Protein AF-A0A9P7C030-F1 (afdb_monomer_lite)

pLDDT: mean 87.56, std 9.23, range [53.16, 97.0]

Sequence (118 aa):
MSREFGVCIFLRAGDSYHVKAPGLDFEQGLLKLAGKDIDVYIGNHPSYDGVRWNRDLSPTRGFVLVGTEHSRGKDRVLLGNKRADQKGLIYVQFMGVDLAAQVPVLTRKDLVVDCGLD

Radius of gyration: 13.12 Å; chains: 1; bounding box: 35×26×34 Å

Structure (mmCIF, N/CA/C/O backbone):
data_AF-A0A9P7C030-F1
#
_entry.id   AF-A0A9P7C030-F1
#
loop_
_atom_site.group_PDB
_atom_site.id
_atom_site.type_symbol
_atom_site.label_atom_id
_atom_site.label_alt_id
_atom_site.label_comp_id
_atom_site.label_asym_id
_atom_site.label_entity_id
_atom_site.label_seq_id
_atom_site.pdbx_PDB_ins_code
_atom_site.Cartn_x
_atom_site.Cartn_y
_atom_site.Cartn_z
_atom_site.occupancy
_atom_site.B_iso_or_equiv
_atom_site.auth_seq_id
_atom_site.auth_comp_id
_atom_site.auth_asym_id
_atom_site.auth_atom_id
_atom_site.pdbx_PDB_model_num
ATOM 1 N N . MET A 1 1 ? -6.767 -1.966 -10.127 1.00 80.00 1 MET A N 1
ATOM 2 C CA . MET A 1 1 ? -5.429 -2.274 -10.667 1.00 80.00 1 MET A CA 1
ATOM 3 C C . MET A 1 1 ? -4.767 -0.958 -11.002 1.00 80.00 1 MET A C 1
ATOM 5 O O . MET A 1 1 ? -5.402 -0.171 -11.696 1.00 80.00 1 MET A O 1
ATOM 9 N N . SER A 1 2 ? -3.537 -0.755 -10.534 1.00 85.00 2 SER A N 1
ATOM 10 C CA . SER A 1 2 ? -2.673 0.302 -11.046 1.00 85.00 2 SER A CA 1
ATOM 11 C C . SER A 1 2 ? -2.032 -0.173 -12.340 1.00 85.00 2 SER A C 1
ATOM 13 O O . SER A 1 2 ? -1.219 -1.103 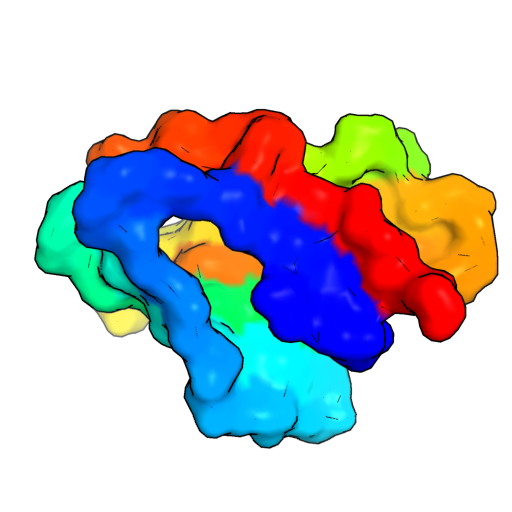-12.335 1.00 85.00 2 SER A O 1
ATOM 15 N N . ARG A 1 3 ? -2.443 0.436 -13.454 1.00 82.56 3 ARG A N 1
ATOM 16 C CA . ARG A 1 3 ? -1.954 0.066 -14.789 1.00 82.56 3 ARG A CA 1
ATOM 17 C C . ARG A 1 3 ? -0.534 0.534 -15.046 1.00 82.56 3 ARG A C 1
ATOM 19 O O . ARG A 1 3 ? 0.120 -0.058 -15.880 1.00 82.56 3 ARG A O 1
ATOM 26 N N . GLU A 1 4 ? -0.074 1.572 -14.360 1.00 85.44 4 GLU A N 1
ATOM 27 C CA . GLU A 1 4 ? 1.272 2.116 -14.544 1.00 85.44 4 GLU A CA 1
ATOM 28 C C . GLU A 1 4 ? 2.327 1.295 -13.796 1.00 85.44 4 GLU A C 1
ATOM 30 O O . GLU A 1 4 ? 3.413 1.045 -14.312 1.00 85.44 4 GLU A O 1
ATOM 35 N N . PHE A 1 5 ? 1.986 0.807 -12.600 1.00 88.62 5 PHE A N 1
ATOM 36 C CA . PHE A 1 5 ? 2.929 0.077 -11.749 1.00 88.62 5 PHE A CA 1
ATOM 37 C C . PHE A 1 5 ? 2.744 -1.444 -11.788 1.00 88.62 5 PHE A C 1
ATOM 39 O O . PHE A 1 5 ? 3.568 -2.181 -11.240 1.00 88.62 5 PHE A O 1
ATOM 46 N N . GLY A 1 6 ? 1.695 -1.939 -12.452 1.00 89.75 6 GLY A N 1
ATOM 47 C CA . GLY A 1 6 ? 1.410 -3.370 -12.576 1.00 89.75 6 GLY A CA 1
ATOM 48 C C . GLY A 1 6 ? 1.032 -4.004 -11.239 1.00 89.75 6 GLY A C 1
ATOM 49 O O . GLY A 1 6 ? 1.493 -5.093 -10.901 1.00 89.75 6 GLY A O 1
ATOM 50 N N . VAL A 1 7 ? 0.251 -3.275 -10.437 1.00 91.88 7 VAL A N 1
ATOM 51 C CA . VAL A 1 7 ? -0.145 -3.684 -9.083 1.00 91.88 7 VAL A CA 1
ATOM 52 C C . VAL A 1 7 ? -1.643 -3.938 -9.030 1.00 91.88 7 VAL A C 1
ATOM 54 O O . VAL A 1 7 ? -2.462 -3.089 -9.400 1.00 91.88 7 VAL A O 1
ATOM 57 N N . CYS A 1 8 ? -2.016 -5.103 -8.516 1.00 93.00 8 CYS A N 1
ATOM 58 C CA . CYS A 1 8 ? -3.403 -5.491 -8.326 1.00 93.00 8 CYS A CA 1
ATOM 59 C C . CYS A 1 8 ? -3.723 -5.592 -6.837 1.00 93.00 8 CYS A C 1
ATOM 61 O O . CYS A 1 8 ? -2.920 -6.084 -6.047 1.00 93.00 8 CYS A O 1
ATOM 63 N N . ILE A 1 9 ? -4.917 -5.116 -6.476 1.00 93.69 9 ILE A N 1
ATOM 64 C CA . ILE A 1 9 ? -5.457 -5.214 -5.122 1.00 93.69 9 ILE A CA 1
ATOM 65 C C . ILE A 1 9 ? -6.644 -6.175 -5.173 1.00 93.69 9 ILE A C 1
ATOM 67 O O . ILE A 1 9 ? -7.648 -5.867 -5.818 1.00 93.69 9 ILE A O 1
ATOM 71 N N . PHE A 1 10 ? -6.525 -7.335 -4.527 1.00 92.12 10 PHE A N 1
ATOM 72 C CA . PHE A 1 10 ? -7.588 -8.334 -4.448 1.00 92.12 10 PHE A CA 1
ATOM 73 C C . PHE A 1 10 ? -8.405 -8.164 -3.174 1.00 92.12 10 PHE A C 1
ATOM 75 O O . PHE A 1 10 ? -7.919 -8.306 -2.052 1.00 92.12 10 PHE A O 1
ATOM 82 N N . LEU A 1 11 ? -9.684 -7.879 -3.369 1.00 90.62 11 LEU A N 1
ATOM 83 C CA . LEU A 1 11 ? -10.602 -7.495 -2.311 1.00 90.62 11 LEU A CA 1
ATOM 84 C C . LEU A 1 11 ? -11.553 -8.635 -1.974 1.00 90.62 11 LEU A C 1
ATOM 86 O O . LEU A 1 11 ? -11.923 -9.430 -2.840 1.00 90.62 11 LEU A O 1
ATOM 90 N N . ARG A 1 12 ? -11.959 -8.713 -0.706 1.00 86.81 12 ARG A N 1
ATOM 91 C CA . ARG A 1 12 ? -13.043 -9.606 -0.291 1.00 86.81 12 ARG A CA 1
ATOM 92 C C . ARG A 1 12 ? -14.389 -8.922 -0.526 1.00 86.81 12 ARG A C 1
ATOM 94 O O . ARG A 1 12 ? -14.462 -7.717 -0.753 1.00 86.81 12 ARG A O 1
ATOM 101 N N . ALA A 1 13 ? -15.464 -9.706 -0.470 1.00 83.44 13 ALA A N 1
ATOM 102 C CA . ALA A 1 13 ? -16.817 -9.171 -0.560 1.00 83.44 13 ALA A CA 1
ATOM 103 C C . ALA A 1 13 ? -17.040 -8.088 0.513 1.00 83.44 13 ALA A C 1
ATOM 105 O O . ALA A 1 13 ? -16.809 -8.335 1.695 1.00 83.44 13 ALA A O 1
ATOM 106 N N . GLY A 1 14 ? -17.487 -6.905 0.083 1.00 85.44 14 GLY A N 1
ATOM 107 C CA . GLY A 1 14 ? -17.726 -5.744 0.948 1.00 85.44 14 GLY A CA 1
ATOM 108 C C . GLY A 1 14 ? -16.596 -4.709 0.976 1.00 85.44 14 GLY A C 1
ATOM 109 O O . GLY A 1 14 ? -16.843 -3.580 1.392 1.00 85.44 14 GLY A O 1
ATOM 110 N N . ASP A 1 15 ? -15.402 -5.046 0.483 1.00 92.69 15 ASP A N 1
ATOM 111 C CA . ASP A 1 15 ? -14.294 -4.100 0.339 1.00 92.69 15 ASP A CA 1
ATOM 112 C C . ASP A 1 15 ? -14.289 -3.480 -1.071 1.00 92.69 15 ASP A C 1
ATOM 114 O O . ASP A 1 15 ? -14.731 -4.096 -2.045 1.00 92.69 15 ASP A O 1
ATOM 118 N N . SER A 1 16 ? -13.765 -2.259 -1.210 1.00 94.31 16 SER A N 1
ATOM 119 C CA . SER A 1 16 ? -13.688 -1.570 -2.511 1.00 94.31 16 SER A CA 1
ATOM 120 C C . SER A 1 16 ? -12.390 -0.791 -2.667 1.00 94.31 16 SER A C 1
ATOM 122 O O . SER A 1 16 ? -11.928 -0.176 -1.712 1.00 94.31 16 SER A O 1
ATOM 124 N N . TYR A 1 17 ? -11.844 -0.742 -3.880 1.00 93.75 17 TYR A N 1
ATOM 125 C CA . TYR A 1 17 ? -10.688 0.083 -4.212 1.00 93.75 17 TYR A CA 1
ATOM 126 C C . TYR A 1 17 ? -10.991 0.930 -5.440 1.00 93.75 17 TYR A C 1
ATOM 128 O O . TYR A 1 17 ? -11.420 0.409 -6.472 1.00 93.75 17 TYR A O 1
ATOM 136 N N . HIS A 1 18 ? -10.724 2.227 -5.332 1.00 92.06 18 HIS A N 1
ATOM 137 C CA . HIS A 1 18 ? -10.904 3.181 -6.415 1.00 92.06 18 HIS A CA 1
ATOM 138 C C . HIS A 1 18 ? -9.617 3.964 -6.634 1.00 92.06 18 HIS A C 1
ATOM 140 O O . HIS A 1 18 ? -9.088 4.566 -5.702 1.00 92.06 18 HIS A O 1
ATOM 146 N N . VAL A 1 19 ? -9.132 3.987 -7.874 1.00 90.06 19 VAL A N 1
ATOM 147 C CA . VAL A 1 19 ? -8.049 4.892 -8.273 1.00 90.06 19 VAL A CA 1
ATOM 148 C C . VAL A 1 19 ? -8.605 6.314 -8.253 1.00 90.06 19 VAL A C 1
ATOM 150 O O . VAL A 1 19 ? -9.670 6.563 -8.818 1.00 90.06 19 VAL A O 1
ATOM 153 N N . LYS A 1 20 ? -7.921 7.231 -7.567 1.00 88.81 20 LYS A N 1
ATOM 154 C CA . LYS A 1 20 ? -8.335 8.635 -7.462 1.00 88.81 20 LYS A CA 1
ATOM 155 C C . LYS A 1 20 ? -7.673 9.471 -8.546 1.00 88.81 20 LYS A C 1
ATOM 157 O O . LYS A 1 20 ? -8.367 10.116 -9.323 1.00 88.81 20 LYS A O 1
ATOM 162 N N . ALA A 1 21 ? -6.344 9.485 -8.562 1.00 83.31 21 ALA A N 1
ATOM 163 C CA . ALA A 1 21 ? -5.563 10.346 -9.438 1.00 83.31 21 ALA A CA 1
ATOM 164 C C . ALA A 1 21 ? -4.123 9.828 -9.580 1.00 83.31 21 ALA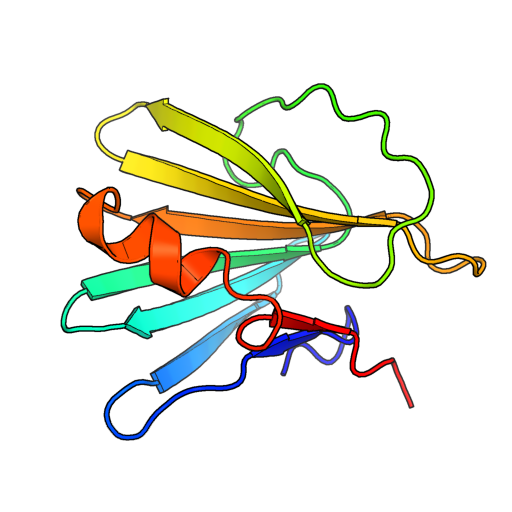 A C 1
ATOM 166 O O . ALA A 1 21 ? -3.595 9.241 -8.629 1.00 83.31 21 ALA A O 1
ATOM 167 N N . PRO A 1 22 ? -3.467 10.077 -10.725 1.00 83.31 22 PRO A N 1
ATOM 168 C CA . PRO A 1 22 ? -2.019 9.974 -10.818 1.00 83.31 22 PRO A CA 1
ATOM 169 C C . PRO A 1 22 ? -1.347 11.123 -10.045 1.00 83.31 22 PRO A C 1
ATOM 171 O O . PRO A 1 22 ? -1.827 12.258 -10.034 1.00 83.31 22 PRO A O 1
ATOM 174 N N . GLY A 1 23 ? -0.233 10.812 -9.395 1.00 77.50 23 GLY A N 1
ATOM 175 C CA . GLY A 1 23 ? 0.792 11.744 -8.934 1.00 77.50 23 GLY A CA 1
ATOM 176 C C . GLY A 1 23 ? 1.918 11.873 -9.967 1.00 77.50 23 GLY A C 1
ATOM 177 O O . GLY A 1 23 ? 1.803 11.384 -11.086 1.00 77.50 23 GLY A O 1
ATOM 178 N N . LEU A 1 24 ? 3.015 12.545 -9.601 1.00 78.38 24 LEU A N 1
ATOM 179 C CA . LEU A 1 24 ? 4.158 12.736 -10.507 1.00 78.38 24 LEU A CA 1
ATOM 180 C C . LEU A 1 24 ? 4.899 11.416 -10.796 1.00 78.38 24 LEU A C 1
ATOM 182 O O . LEU A 1 24 ? 5.341 11.189 -11.916 1.00 78.38 24 LEU A O 1
ATOM 186 N N . ASP A 1 25 ? 5.047 10.576 -9.772 1.00 84.75 25 ASP A N 1
ATOM 187 C CA . ASP A 1 25 ? 5.807 9.319 -9.777 1.00 84.75 25 ASP A CA 1
ATOM 188 C C . ASP A 1 25 ? 5.090 8.188 -9.007 1.00 84.75 25 ASP A C 1
ATOM 190 O O . ASP A 1 25 ? 5.700 7.189 -8.606 1.00 84.75 25 ASP A O 1
ATOM 194 N N . PHE A 1 26 ? 3.784 8.354 -8.773 1.00 90.44 26 PHE A N 1
ATOM 195 C CA . PHE A 1 26 ? 2.937 7.411 -8.044 1.00 90.44 26 PHE A CA 1
ATOM 196 C C . PHE A 1 26 ? 1.478 7.479 -8.500 1.00 90.44 26 PHE A C 1
ATOM 198 O O . PHE A 1 26 ? 1.045 8.466 -9.074 1.00 90.44 26 PHE A O 1
ATOM 205 N N . GLU A 1 27 ? 0.686 6.463 -8.181 1.00 92.69 27 GLU A N 1
ATOM 206 C CA . GLU A 1 27 ? -0.769 6.443 -8.315 1.00 92.69 27 GLU A CA 1
ATOM 207 C C . GLU A 1 27 ? -1.401 6.529 -6.923 1.00 92.69 27 GLU A C 1
ATOM 209 O O . GLU A 1 27 ? -0.999 5.806 -6.006 1.00 92.69 27 GLU A O 1
ATOM 214 N N . GLN A 1 28 ? -2.400 7.400 -6.759 1.00 93.69 28 GLN A N 1
ATOM 215 C CA . GLN A 1 28 ? -3.202 7.469 -5.543 1.00 93.69 28 GLN A CA 1
ATOM 216 C C . GLN A 1 28 ? -4.535 6.746 -5.730 1.00 93.69 28 GLN A C 1
ATOM 218 O O . GLN A 1 28 ? -5.264 6.981 -6.696 1.00 93.69 28 GLN A O 1
ATOM 223 N N . GLY A 1 29 ? -4.915 5.944 -4.741 1.00 94.69 29 GLY A N 1
ATOM 224 C CA . GLY A 1 29 ? -6.236 5.340 -4.637 1.00 94.69 29 GLY A CA 1
ATOM 225 C C . GLY A 1 29 ? -6.845 5.472 -3.245 1.00 94.69 29 GLY A C 1
ATOM 226 O O . GLY A 1 29 ? -6.205 5.927 -2.301 1.00 94.69 29 GLY A O 1
ATOM 227 N N . LEU A 1 30 ? -8.103 5.059 -3.136 1.00 96.25 30 LEU A N 1
ATOM 228 C CA . LEU A 1 30 ? -8.847 4.929 -1.891 1.00 96.25 30 LEU A CA 1
ATOM 229 C C . LEU A 1 30 ? -9.284 3.476 -1.731 1.00 96.25 30 LEU A C 1
ATOM 231 O O . LEU A 1 30 ? -10.017 2.951 -2.571 1.00 96.25 30 LEU A O 1
ATOM 235 N N . LEU A 1 31 ? -8.846 2.846 -0.648 1.00 96.62 31 LEU A N 1
ATOM 236 C CA . LEU A 1 31 ? -9.273 1.524 -0.222 1.00 96.62 31 LEU A CA 1
ATOM 237 C C . LEU A 1 31 ? -10.291 1.671 0.909 1.00 96.62 31 LEU A C 1
ATOM 239 O O . LEU A 1 31 ? -9.981 2.230 1.957 1.00 96.62 31 LEU A O 1
ATOM 243 N N . LYS A 1 32 ? -11.488 1.123 0.708 1.00 95.50 32 LYS A N 1
ATOM 244 C CA . LYS A 1 32 ? -12.452 0.873 1.778 1.00 95.50 32 LYS A CA 1
ATOM 245 C C . LYS A 1 32 ? -12.258 -0.548 2.268 1.00 95.50 32 LYS A C 1
ATOM 247 O O . LYS A 1 32 ? -12.500 -1.485 1.508 1.00 95.50 32 LYS A O 1
ATOM 252 N N . LEU A 1 33 ? -11.807 -0.688 3.508 1.00 92.56 33 LEU A N 1
ATOM 253 C CA . LEU A 1 33 ? -11.502 -1.976 4.120 1.00 92.56 33 LEU A CA 1
ATOM 254 C C . LEU A 1 33 ? -12.082 -2.022 5.529 1.00 92.56 33 LEU A C 1
ATOM 256 O O . LEU A 1 33 ? -11.709 -1.208 6.375 1.00 92.56 33 LEU A O 1
ATOM 260 N N . ALA A 1 34 ? -12.980 -2.977 5.784 1.00 88.12 34 ALA A N 1
ATOM 261 C CA . ALA A 1 34 ? -13.610 -3.158 7.098 1.00 88.12 34 ALA A CA 1
ATOM 262 C C . ALA A 1 34 ? -14.179 -1.846 7.698 1.00 88.12 34 ALA A C 1
ATOM 264 O O . ALA A 1 34 ? -13.990 -1.550 8.877 1.00 88.12 34 ALA A O 1
ATOM 265 N N . GLY A 1 35 ? -14.842 -1.035 6.865 1.00 87.25 35 GLY A N 1
ATOM 266 C CA . GLY A 1 35 ? -15.454 0.236 7.274 1.00 87.25 35 GLY A CA 1
ATOM 267 C C . GLY A 1 35 ? -14.487 1.414 7.445 1.00 87.25 35 GLY A C 1
ATOM 268 O O . GLY A 1 35 ? -14.930 2.485 7.852 1.00 87.25 35 GLY A O 1
ATOM 269 N N . LYS A 1 36 ? -13.194 1.251 7.131 1.00 92.12 36 LYS A N 1
ATOM 270 C CA . LYS A 1 36 ? -12.213 2.344 7.127 1.00 92.12 36 LYS A CA 1
ATOM 271 C C . LYS A 1 36 ? -11.899 2.811 5.714 1.00 92.12 36 LYS A C 1
ATOM 273 O O . LYS A 1 36 ? -11.705 1.990 4.820 1.00 92.12 36 LYS A O 1
ATOM 278 N N . ASP A 1 37 ? -11.785 4.125 5.566 1.00 95.31 37 ASP A N 1
ATOM 279 C CA . ASP A 1 37 ? -11.224 4.776 4.387 1.00 95.31 37 ASP A CA 1
ATOM 280 C C . ASP A 1 37 ? -9.698 4.872 4.549 1.00 95.31 37 ASP A C 1
ATOM 282 O O . ASP A 1 37 ? -9.193 5.448 5.516 1.00 95.31 37 ASP A O 1
ATOM 286 N N . ILE A 1 38 ? -8.965 4.267 3.614 1.00 97.00 38 ILE A N 1
ATOM 287 C CA . ILE A 1 38 ? -7.505 4.144 3.633 1.00 97.00 38 ILE A CA 1
ATOM 288 C C . ILE A 1 38 ? -6.959 4.706 2.320 1.00 97.00 38 ILE A C 1
ATOM 290 O O . ILE A 1 38 ? -7.242 4.176 1.244 1.00 97.00 38 ILE A O 1
ATOM 294 N N . ASP A 1 39 ? -6.157 5.765 2.394 1.00 95.75 39 ASP A N 1
ATOM 295 C CA . ASP A 1 39 ? -5.429 6.275 1.236 1.00 95.75 39 ASP A CA 1
ATOM 296 C C . ASP A 1 39 ? -4.347 5.262 0.838 1.00 95.75 39 ASP A C 1
ATOM 298 O O . ASP A 1 39 ? -3.598 4.763 1.682 1.00 95.75 39 ASP A O 1
ATOM 302 N N . VAL A 1 40 ? -4.257 4.961 -0.455 1.00 96.00 40 VAL A N 1
ATOM 303 C CA . VAL A 1 40 ? -3.265 4.037 -1.012 1.00 96.00 40 VAL A CA 1
ATOM 304 C C . VAL A 1 40 ? -2.374 4.786 -1.987 1.00 96.00 40 VAL A C 1
ATOM 306 O O . VAL A 1 40 ? -2.880 5.481 -2.863 1.00 96.00 40 VAL A O 1
ATOM 309 N N . TYR A 1 41 ? -1.065 4.605 -1.866 1.00 94.81 41 TYR A N 1
ATOM 310 C CA . TYR A 1 41 ? -0.069 5.162 -2.779 1.00 94.81 41 TYR A CA 1
ATOM 311 C C . TYR A 1 41 ? 0.741 4.021 -3.376 1.00 94.81 41 TYR A C 1
ATOM 313 O O . TYR A 1 41 ? 1.216 3.166 -2.630 1.00 94.81 41 TYR A O 1
ATOM 321 N N . ILE A 1 42 ? 0.884 3.993 -4.698 1.00 94.06 42 ILE A N 1
ATOM 322 C CA . ILE A 1 42 ? 1.584 2.935 -5.435 1.00 94.06 42 ILE A CA 1
ATOM 323 C C . ILE A 1 42 ? 2.622 3.588 -6.341 1.00 94.06 42 ILE A C 1
ATOM 325 O O . ILE A 1 42 ? 2.278 4.507 -7.067 1.00 94.06 42 ILE A O 1
ATOM 329 N N . GLY A 1 43 ? 3.874 3.136 -6.328 1.00 91.19 43 GLY A N 1
ATOM 330 C CA . GLY A 1 43 ? 4.914 3.722 -7.180 1.00 91.19 43 GLY A CA 1
ATOM 331 C C . GLY A 1 43 ? 6.322 3.221 -6.875 1.00 91.19 43 GLY A C 1
ATOM 332 O O . GLY A 1 43 ? 6.492 2.205 -6.204 1.00 91.19 43 GLY A O 1
ATOM 333 N N . ASN A 1 44 ? 7.333 3.975 -7.307 1.00 88.25 44 ASN A N 1
ATOM 334 C CA . ASN A 1 44 ? 8.737 3.544 -7.234 1.00 88.25 44 ASN A CA 1
ATOM 335 C C . ASN A 1 44 ? 9.529 4.129 -6.046 1.00 88.25 44 ASN A C 1
ATOM 337 O O . ASN A 1 44 ? 10.688 3.763 -5.836 1.00 88.25 44 ASN A O 1
ATOM 341 N N . HIS A 1 45 ? 8.939 5.029 -5.251 1.00 83.94 45 HIS A N 1
ATOM 342 C CA . HIS A 1 45 ? 9.626 5.700 -4.143 1.00 83.94 45 HIS A CA 1
ATOM 343 C C . HIS A 1 45 ? 8.819 5.639 -2.836 1.00 83.94 45 HIS A C 1
ATOM 345 O O . HIS A 1 45 ? 7.630 5.911 -2.861 1.00 83.94 45 HIS A O 1
ATOM 351 N N . PRO A 1 46 ? 9.419 5.341 -1.666 1.00 76.69 46 PRO A N 1
ATOM 352 C CA . PRO A 1 46 ? 8.653 5.124 -0.439 1.00 76.69 46 PRO A CA 1
ATOM 353 C C . PRO A 1 46 ? 8.212 6.414 0.277 1.00 76.69 46 PRO A C 1
ATOM 355 O O . PRO A 1 46 ? 7.518 6.324 1.287 1.00 76.69 46 PRO A O 1
ATOM 358 N N . SER A 1 47 ? 8.606 7.599 -0.204 1.00 81.19 47 SER A N 1
ATOM 359 C CA . SER A 1 47 ? 8.393 8.880 0.494 1.00 81.19 47 SER A CA 1
ATOM 360 C C . SER A 1 47 ? 7.160 9.667 0.028 1.00 81.19 47 SER A C 1
ATOM 362 O O . SER A 1 47 ? 7.208 10.895 -0.022 1.00 81.19 47 SER A O 1
ATOM 364 N N . TYR A 1 48 ? 6.053 8.989 -0.297 1.00 76.75 48 TYR A N 1
ATOM 365 C CA . TYR A 1 48 ? 4.859 9.609 -0.907 1.00 76.75 48 TYR A CA 1
ATOM 366 C C . TYR A 1 48 ? 4.238 10.765 -0.102 1.00 76.75 48 TYR A C 1
ATOM 368 O O . TYR A 1 48 ? 3.657 11.673 -0.683 1.00 76.75 48 TYR A O 1
ATOM 376 N N . ASP A 1 49 ? 4.362 10.743 1.229 1.00 74.50 49 ASP A N 1
ATOM 377 C CA . ASP A 1 49 ? 3.841 11.782 2.139 1.00 74.50 49 ASP A CA 1
ATOM 378 C C . ASP A 1 49 ? 4.947 12.317 3.073 1.00 74.50 49 ASP A C 1
ATOM 380 O O . ASP A 1 49 ? 4.750 12.547 4.265 1.00 74.50 49 ASP A O 1
ATOM 384 N N . GLY A 1 50 ? 6.175 12.435 2.554 1.00 74.69 50 GLY A N 1
ATOM 385 C CA . GLY A 1 50 ? 7.318 12.990 3.293 1.00 74.69 50 GLY A CA 1
ATOM 386 C C . GLY A 1 50 ? 7.935 12.065 4.350 1.00 74.69 50 GLY A C 1
ATOM 387 O O . GLY A 1 50 ? 8.872 12.467 5.042 1.00 74.69 50 GLY A O 1
ATOM 388 N N . VAL A 1 51 ? 7.457 10.825 4.457 1.00 76.19 51 VAL A N 1
ATOM 389 C CA . VAL A 1 51 ? 8.008 9.806 5.358 1.00 76.19 51 VAL A CA 1
ATOM 390 C C . VAL A 1 51 ? 9.185 9.116 4.691 1.00 76.19 51 VAL A C 1
ATOM 392 O O . VAL A 1 51 ? 9.029 8.441 3.678 1.00 76.19 51 VAL A O 1
ATOM 395 N N . ARG A 1 52 ? 10.381 9.273 5.258 1.00 76.38 52 ARG A N 1
ATOM 396 C CA . ARG A 1 52 ? 11.592 8.655 4.713 1.00 76.38 52 ARG A CA 1
ATOM 397 C C . ARG A 1 52 ? 11.791 7.271 5.295 1.00 76.38 52 ARG A C 1
ATOM 399 O O . ARG A 1 52 ? 12.029 7.119 6.490 1.00 76.38 52 ARG A O 1
ATOM 406 N N . TRP A 1 53 ? 11.789 6.276 4.424 1.00 79.44 53 TRP A N 1
ATOM 407 C CA . TRP A 1 53 ? 12.100 4.909 4.794 1.00 79.44 53 TRP A CA 1
ATOM 408 C C . TRP A 1 53 ? 13.451 4.489 4.222 1.00 79.44 53 TRP A C 1
ATOM 410 O O . TRP A 1 53 ? 13.673 4.610 3.020 1.00 79.44 53 TRP A O 1
ATOM 420 N N . ASN A 1 54 ? 14.339 3.960 5.065 1.00 65.25 54 ASN A N 1
ATOM 421 C CA . ASN A 1 54 ? 15.600 3.378 4.608 1.00 65.25 54 ASN A CA 1
ATOM 422 C C . ASN A 1 54 ? 15.364 1.912 4.226 1.00 65.25 54 ASN A C 1
ATOM 424 O O . ASN A 1 54 ? 14.983 1.122 5.092 1.00 65.25 54 ASN A O 1
ATOM 428 N N . ARG A 1 55 ? 15.453 1.562 2.938 1.00 66.62 55 ARG A N 1
ATOM 429 C CA . ARG A 1 55 ? 14.927 0.277 2.444 1.00 66.62 55 ARG A CA 1
ATOM 430 C C . ARG A 1 55 ? 15.800 -0.341 1.360 1.00 66.62 55 ARG A C 1
ATOM 432 O O . ARG A 1 55 ? 15.450 -0.348 0.183 1.00 66.62 55 ARG A O 1
ATOM 439 N N . ASP A 1 56 ? 16.900 -0.939 1.803 1.00 67.88 56 ASP A N 1
ATOM 440 C CA . ASP A 1 56 ? 17.593 -1.973 1.042 1.00 67.88 56 ASP A CA 1
ATOM 441 C C . ASP A 1 56 ? 16.770 -3.261 1.092 1.00 67.88 56 ASP A C 1
ATOM 443 O O . ASP A 1 56 ? 16.763 -3.993 2.081 1.00 67.88 56 ASP A O 1
ATOM 447 N N . LEU A 1 57 ? 16.037 -3.531 0.015 1.00 74.19 57 LEU A N 1
ATOM 448 C CA . LEU A 1 57 ? 15.360 -4.808 -0.176 1.00 74.19 57 LEU A CA 1
ATOM 449 C C . LEU A 1 57 ? 16.243 -5.732 -1.019 1.00 74.19 57 LEU A C 1
ATOM 451 O O . LEU A 1 57 ? 16.789 -5.331 -2.052 1.00 74.19 57 LEU A O 1
ATOM 455 N N . SER A 1 58 ? 16.374 -6.990 -0.604 1.00 74.75 58 SER A N 1
ATOM 456 C CA . SER A 1 58 ? 16.754 -8.079 -1.510 1.00 74.75 58 SER A CA 1
ATOM 457 C C . SER A 1 58 ? 15.555 -8.437 -2.399 1.00 74.75 58 SER A C 1
ATOM 459 O O . SER A 1 58 ? 14.428 -8.132 -2.011 1.00 74.75 58 SER A O 1
ATOM 461 N N . PRO A 1 59 ? 15.752 -9.042 -3.587 1.00 78.88 59 PRO A N 1
ATOM 462 C CA . PRO A 1 59 ? 14.642 -9.506 -4.418 1.00 78.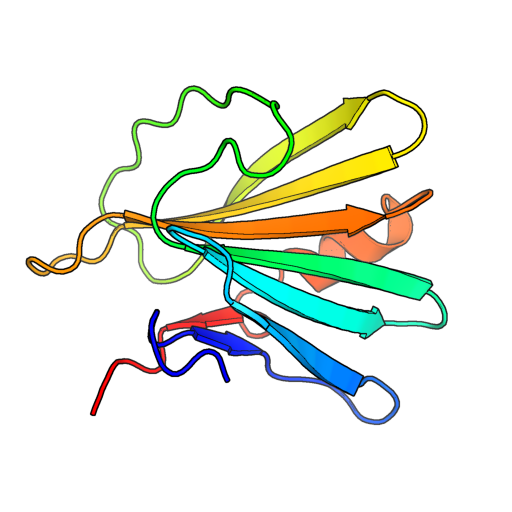88 59 PRO A CA 1
ATOM 463 C C . PRO A 1 59 ? 13.623 -10.311 -3.604 1.00 78.88 59 PRO A C 1
ATOM 465 O O . PRO A 1 59 ? 14.001 -11.214 -2.853 1.00 78.88 59 PRO A O 1
ATOM 468 N N . THR A 1 60 ? 12.341 -9.975 -3.733 1.00 83.06 60 THR A N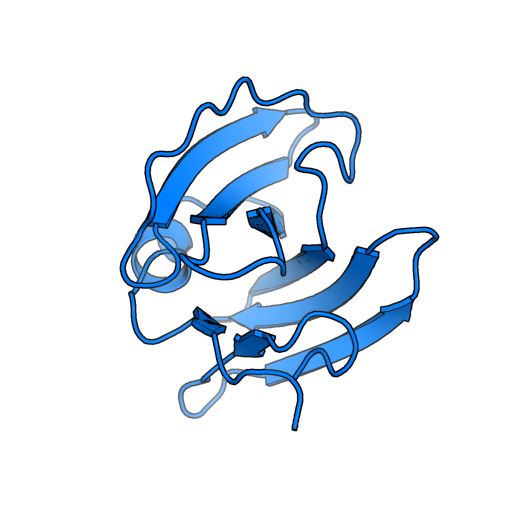 1
ATOM 469 C CA . THR A 1 60 ? 11.254 -10.590 -2.959 1.00 83.06 60 THR A CA 1
ATOM 470 C C . THR A 1 60 ? 10.322 -11.383 -3.867 1.00 83.06 60 THR A C 1
ATOM 472 O O . THR A 1 60 ? 10.170 -11.094 -5.051 1.00 83.06 60 THR A O 1
ATOM 475 N N . ARG A 1 61 ? 9.662 -12.409 -3.317 1.00 83.75 61 ARG A N 1
ATOM 476 C CA . ARG A 1 61 ? 8.555 -13.100 -3.998 1.00 83.75 61 ARG A CA 1
ATOM 477 C C . ARG A 1 61 ? 7.241 -12.411 -3.630 1.00 83.75 61 ARG A C 1
ATOM 479 O O . ARG A 1 61 ? 6.517 -12.895 -2.761 1.00 83.75 61 ARG A O 1
ATOM 486 N N . GLY A 1 62 ? 6.983 -11.269 -4.266 1.00 89.56 62 GLY A N 1
ATOM 487 C CA . GLY A 1 62 ? 5.809 -10.427 -4.023 1.00 89.56 62 GLY A CA 1
ATOM 488 C C . GLY A 1 62 ? 6.031 -9.356 -2.955 1.00 89.56 62 GLY A C 1
ATOM 489 O O . GLY A 1 62 ? 7.156 -9.130 -2.499 1.00 89.56 62 GLY A O 1
ATOM 490 N N . PHE A 1 63 ? 4.942 -8.686 -2.574 1.00 93.31 63 PHE A N 1
ATOM 491 C CA . PHE A 1 63 ? 4.963 -7.598 -1.602 1.00 93.31 63 PHE A CA 1
ATOM 492 C C . PHE A 1 63 ? 5.177 -8.117 -0.179 1.00 93.31 63 PHE A C 1
ATOM 494 O O . PHE A 1 63 ? 4.483 -9.022 0.287 1.00 93.31 63 PHE A O 1
ATOM 501 N N . VAL A 1 64 ? 6.132 -7.515 0.524 1.00 92.88 64 VAL A N 1
ATOM 502 C CA . VAL A 1 64 ? 6.428 -7.796 1.932 1.00 92.88 64 VAL A CA 1
ATOM 503 C C . VAL A 1 64 ? 6.249 -6.539 2.765 1.00 92.88 64 VAL A C 1
ATOM 505 O O . VAL A 1 64 ? 6.444 -5.430 2.268 1.00 92.88 64 VAL A O 1
ATOM 508 N N . LEU A 1 65 ? 5.894 -6.703 4.041 1.00 93.31 65 LEU A N 1
ATOM 509 C CA . LEU A 1 65 ? 5.938 -5.596 4.985 1.00 93.31 65 LEU A CA 1
ATOM 510 C C . LEU A 1 65 ? 7.387 -5.178 5.171 1.00 93.31 65 LEU A C 1
ATOM 512 O O . LEU A 1 65 ? 8.239 -5.994 5.510 1.00 93.31 65 LEU A O 1
ATOM 516 N N . VAL A 1 66 ? 7.640 -3.892 5.009 1.00 91.88 66 VAL A N 1
ATOM 517 C CA . VAL A 1 66 ? 8.971 -3.347 5.255 1.00 91.88 66 VAL A CA 1
ATOM 518 C C . VAL A 1 66 ? 8.935 -2.332 6.406 1.00 91.88 66 VAL A C 1
ATOM 520 O O . VAL A 1 66 ? 9.975 -1.969 6.940 1.00 91.88 66 VAL A O 1
ATOM 523 N N . GLY A 1 67 ? 7.750 -1.885 6.839 1.00 91.50 67 GLY A N 1
ATOM 524 C CA . GLY A 1 67 ? 7.618 -1.107 8.070 1.00 91.50 67 GLY A CA 1
ATOM 525 C C . GLY A 1 67 ? 6.269 -0.423 8.252 1.00 91.50 67 GLY A C 1
ATOM 526 O O . GLY A 1 67 ? 5.517 -0.225 7.292 1.00 91.50 67 GLY A O 1
ATOM 527 N N . THR A 1 68 ? 6.011 -0.054 9.504 1.00 93.44 68 THR A N 1
ATOM 528 C CA . THR A 1 68 ? 4.841 0.694 9.973 1.00 93.44 68 THR A CA 1
ATOM 529 C C . THR A 1 68 ? 5.286 1.951 10.715 1.00 93.44 68 THR A C 1
ATOM 531 O O . THR A 1 68 ? 6.306 1.924 11.400 1.00 93.44 68 THR A O 1
ATOM 534 N N . GLU A 1 69 ? 4.546 3.044 10.585 1.00 92.62 69 GLU A N 1
ATOM 535 C CA . GLU A 1 69 ? 4.862 4.325 11.224 1.00 92.62 69 GLU A CA 1
ATOM 536 C C . GLU A 1 69 ? 3.566 5.004 11.672 1.00 92.62 69 GLU A C 1
ATOM 538 O O . GLU A 1 69 ? 2.564 4.947 10.964 1.00 92.62 69 GLU A O 1
ATOM 543 N N . HIS A 1 70 ? 3.600 5.669 12.826 1.00 92.75 70 HIS A N 1
ATOM 544 C CA . HIS A 1 70 ? 2.551 6.582 13.259 1.00 92.75 70 HIS A CA 1
ATOM 545 C C . HIS A 1 70 ? 3.110 8.003 13.299 1.00 92.75 70 HIS A C 1
ATOM 547 O O . HIS A 1 70 ? 4.029 8.292 14.068 1.00 92.75 70 HIS A O 1
ATOM 553 N N . SER A 1 71 ? 2.561 8.907 12.491 1.00 89.00 71 SER A N 1
ATOM 554 C CA . SER A 1 71 ? 2.969 10.313 12.509 1.00 89.00 71 SER A CA 1
ATOM 555 C C . SER A 1 71 ? 1.850 11.231 12.023 1.00 89.00 71 SER A C 1
ATOM 557 O O . SER A 1 71 ? 1.075 10.888 11.125 1.00 89.00 71 SER A O 1
ATOM 559 N N . ARG A 1 72 ? 1.752 12.421 12.636 1.00 87.38 72 ARG A N 1
ATOM 560 C CA . ARG A 1 72 ? 0.723 13.439 12.337 1.00 87.38 72 ARG A CA 1
ATOM 561 C C . ARG A 1 72 ? -0.717 12.896 12.420 1.00 87.38 72 ARG A C 1
ATOM 563 O O . ARG A 1 72 ? -1.560 13.254 11.604 1.00 87.38 72 ARG A O 1
ATOM 570 N N . GLY A 1 73 ? -0.984 12.016 13.390 1.00 89.88 73 GLY A N 1
ATOM 571 C CA . GLY A 1 73 ? -2.311 11.433 13.623 1.00 89.88 73 GLY A CA 1
ATOM 572 C C . GLY A 1 73 ? -2.746 10.387 12.592 1.00 89.88 73 GLY A C 1
ATOM 573 O O . GLY A 1 73 ? -3.924 10.040 12.543 1.00 89.88 73 GLY A O 1
ATOM 574 N N . LYS A 1 74 ? -1.821 9.896 11.762 1.00 93.88 74 LYS A N 1
ATOM 575 C CA . LYS A 1 74 ? -2.076 8.841 10.780 1.00 93.88 74 LYS A CA 1
ATOM 576 C C . LYS A 1 74 ? -1.096 7.692 10.964 1.00 93.88 74 LYS A C 1
ATOM 578 O O . LYS A 1 74 ? 0.088 7.916 11.219 1.00 93.88 74 LYS A O 1
ATOM 583 N N . ASP A 1 75 ? -1.598 6.485 10.764 1.00 95.38 75 ASP A N 1
ATOM 584 C CA . ASP A 1 75 ? -0.793 5.286 10.606 1.00 95.38 75 ASP A CA 1
ATOM 585 C C . ASP A 1 75 ? -0.448 5.084 9.140 1.00 95.38 75 ASP A C 1
ATOM 587 O O . ASP A 1 75 ? -1.263 5.335 8.245 1.00 95.38 75 ASP A O 1
ATOM 591 N N . ARG A 1 76 ? 0.764 4.594 8.906 1.00 95.50 76 ARG A N 1
ATOM 592 C CA . ARG A 1 76 ? 1.284 4.234 7.596 1.00 95.50 76 ARG A CA 1
ATOM 593 C C . ARG A 1 76 ? 1.813 2.816 7.636 1.00 95.50 76 ARG A C 1
ATOM 595 O O . ARG A 1 76 ? 2.590 2.458 8.518 1.00 95.50 76 ARG A O 1
ATOM 602 N N . VAL A 1 77 ? 1.415 2.019 6.656 1.00 95.62 77 VAL A N 1
ATOM 603 C CA . VAL A 1 77 ? 1.910 0.659 6.432 1.00 95.62 77 VAL A CA 1
ATOM 604 C C . VAL A 1 77 ? 2.508 0.639 5.041 1.00 95.62 77 VAL A C 1
ATOM 606 O O . VAL A 1 77 ? 1.793 0.867 4.070 1.00 95.62 77 VAL A O 1
ATOM 609 N N . LEU A 1 78 ? 3.809 0.391 4.930 1.00 94.94 78 LEU A N 1
ATOM 610 C CA . LEU A 1 78 ? 4.487 0.429 3.640 1.00 94.94 78 LEU A CA 1
ATOM 611 C C . LEU A 1 78 ? 5.006 -0.960 3.277 1.00 94.94 78 LEU A C 1
ATOM 613 O O . LEU A 1 78 ? 5.937 -1.483 3.907 1.00 94.94 78 LEU A O 1
ATOM 617 N N . LEU A 1 79 ? 4.413 -1.518 2.227 1.00 94.94 79 LEU A N 1
ATOM 618 C CA . LEU A 1 79 ? 4.859 -2.737 1.576 1.00 94.94 79 LEU A CA 1
ATOM 619 C C . LEU A 1 79 ? 5.868 -2.416 0.475 1.00 94.94 79 LEU A C 1
ATOM 621 O O . LEU A 1 79 ? 5.809 -1.351 -0.137 1.00 94.94 79 LEU A O 1
ATOM 625 N N . GLY A 1 80 ? 6.769 -3.355 0.205 1.00 92.94 80 GLY A N 1
ATOM 626 C CA . GLY A 1 80 ? 7.717 -3.275 -0.900 1.00 92.94 80 GLY A CA 1
ATOM 627 C C . GLY A 1 80 ? 7.817 -4.600 -1.643 1.00 92.94 80 GLY A C 1
ATOM 628 O O . GLY A 1 80 ? 7.706 -5.663 -1.035 1.00 92.94 80 GLY A O 1
ATOM 629 N N . ASN A 1 81 ? 8.030 -4.530 -2.950 1.00 92.00 81 ASN A N 1
ATOM 630 C CA . ASN A 1 81 ? 8.333 -5.666 -3.807 1.00 92.00 81 ASN A CA 1
ATOM 631 C C . ASN A 1 81 ? 9.541 -5.316 -4.679 1.00 92.00 81 ASN A C 1
ATOM 633 O O . ASN A 1 81 ? 9.464 -4.406 -5.507 1.00 92.00 81 ASN A O 1
ATOM 637 N N . LYS A 1 82 ? 10.657 -6.029 -4.495 1.00 89.00 82 LYS A N 1
ATOM 638 C CA . LYS A 1 82 ? 11.816 -5.909 -5.383 1.00 89.00 82 LYS A CA 1
ATOM 639 C C . LYS A 1 82 ? 11.724 -6.993 -6.442 1.00 89.00 82 LYS A C 1
ATOM 641 O O . LYS A 1 82 ? 12.039 -8.153 -6.163 1.00 89.00 82 LYS A O 1
ATOM 646 N N . ARG A 1 83 ? 11.301 -6.601 -7.644 1.00 85.00 83 ARG A N 1
ATOM 647 C CA . ARG A 1 83 ? 11.230 -7.503 -8.794 1.00 85.00 83 ARG A CA 1
ATOM 648 C C . ARG A 1 83 ? 12.640 -7.964 -9.172 1.00 85.00 83 ARG A C 1
ATOM 650 O O . ARG A 1 83 ? 13.619 -7.245 -8.979 1.00 85.00 83 ARG A O 1
ATOM 657 N N . ALA A 1 84 ? 12.745 -9.191 -9.675 1.00 75.50 84 ALA A N 1
ATOM 658 C CA . ALA A 1 84 ? 14.014 -9.736 -10.158 1.00 75.50 84 ALA A CA 1
ATOM 659 C C . ALA A 1 84 ? 14.413 -9.176 -11.541 1.00 75.50 84 ALA A C 1
ATOM 661 O O . ALA A 1 84 ? 15.544 -9.380 -11.974 1.00 75.50 84 ALA A O 1
ATOM 662 N N . ASP A 1 85 ? 13.489 -8.502 -12.232 1.00 71.00 85 ASP A N 1
ATOM 663 C CA . ASP A 1 85 ? 13.675 -7.913 -13.558 1.00 71.00 85 ASP A CA 1
ATOM 664 C C . ASP A 1 85 ? 14.124 -6.434 -13.499 1.00 71.00 85 ASP A C 1
ATOM 666 O O . ASP A 1 85 ? 14.372 -5.866 -12.433 1.00 71.00 85 ASP A O 1
ATOM 670 N N . GLN A 1 86 ? 14.240 -5.788 -14.667 1.00 56.38 86 GLN A N 1
ATOM 671 C CA . GLN A 1 86 ? 14.655 -4.382 -14.787 1.00 56.38 86 GLN A CA 1
ATOM 672 C C . GLN A 1 86 ? 13.604 -3.368 -14.285 1.00 56.38 86 GLN A C 1
ATOM 674 O O . GLN A 1 86 ? 13.889 -2.172 -14.279 1.00 56.38 86 GLN A O 1
ATOM 679 N N . LYS A 1 87 ? 12.405 -3.800 -13.853 1.00 61.91 87 LYS A N 1
ATOM 680 C CA . LYS A 1 87 ? 11.314 -2.889 -13.449 1.00 61.91 87 LYS A CA 1
ATOM 681 C C . LYS A 1 87 ? 11.497 -2.296 -12.047 1.00 61.91 87 LYS A C 1
ATOM 683 O O . LYS A 1 87 ? 10.709 -1.448 -11.640 1.00 61.91 87 LYS A O 1
ATOM 688 N N . GLY A 1 88 ? 12.546 -2.692 -11.327 1.00 77.75 88 GLY A N 1
ATOM 689 C CA . GLY A 1 88 ? 12.970 -2.026 -10.100 1.00 77.75 88 GLY A CA 1
ATOM 690 C C . GLY A 1 88 ? 12.077 -2.305 -8.890 1.00 77.75 88 GLY A C 1
ATOM 691 O O . GLY A 1 88 ? 11.458 -3.362 -8.755 1.00 77.75 88 GLY A O 1
ATOM 692 N N . LEU A 1 89 ? 12.101 -1.368 -7.947 1.00 87.44 89 LEU A N 1
ATOM 693 C CA . LEU A 1 89 ? 11.483 -1.491 -6.634 1.00 87.44 89 LEU A CA 1
ATOM 694 C C . LEU A 1 89 ? 10.104 -0.839 -6.637 1.00 87.44 89 LEU A C 1
ATOM 696 O O . LEU A 1 89 ? 10.010 0.357 -6.892 1.00 87.44 89 LEU A O 1
ATOM 700 N N . ILE A 1 90 ? 9.059 -1.604 -6.320 1.00 90.69 90 ILE A N 1
ATOM 701 C CA . ILE A 1 90 ? 7.693 -1.084 -6.202 1.00 90.69 90 ILE A CA 1
ATOM 702 C C . ILE A 1 90 ? 7.301 -1.019 -4.735 1.00 90.69 90 ILE A C 1
ATOM 704 O O . ILE A 1 90 ? 7.501 -1.978 -3.986 1.00 90.69 90 ILE A O 1
ATOM 708 N N . TYR A 1 91 ? 6.687 0.086 -4.336 1.00 92.75 91 TYR A N 1
ATOM 709 C CA . TYR A 1 91 ? 6.134 0.274 -3.008 1.00 92.75 91 TYR A CA 1
ATOM 710 C C . TYR A 1 91 ? 4.624 0.481 -3.052 1.00 92.75 91 TYR A C 1
ATOM 712 O O . TYR A 1 91 ? 4.076 1.025 -4.011 1.00 92.75 91 TYR A O 1
ATOM 720 N N . VAL A 1 92 ? 3.964 0.040 -1.980 1.00 94.94 92 VAL A N 1
ATOM 721 C CA . VAL A 1 92 ? 2.547 0.307 -1.718 1.00 94.94 92 VAL A CA 1
ATOM 722 C C . VAL A 1 92 ? 2.402 0.809 -0.293 1.00 94.94 92 VAL A C 1
ATOM 724 O O . VAL A 1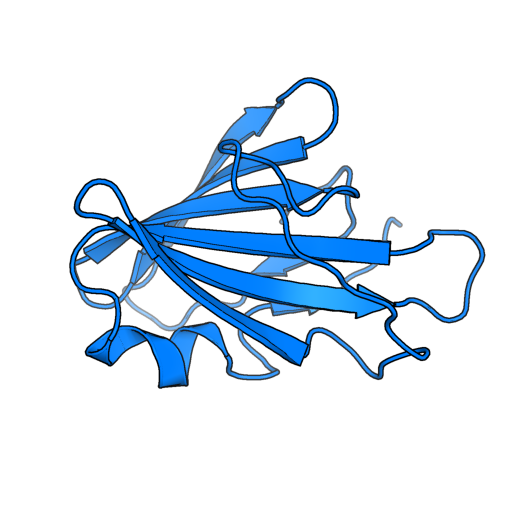 92 ? 2.676 0.071 0.655 1.00 94.94 92 VAL A O 1
ATOM 727 N N . GLN A 1 93 ? 1.995 2.066 -0.138 1.00 95.81 93 GLN A N 1
ATOM 728 C CA . GLN A 1 93 ? 1.708 2.669 1.158 1.00 95.81 93 GLN A CA 1
ATOM 729 C C . GLN A 1 93 ? 0.210 2.679 1.408 1.00 95.81 93 GLN A C 1
ATOM 731 O O . GLN A 1 93 ? -0.539 3.233 0.612 1.00 95.81 93 GLN A O 1
ATOM 736 N N . PHE A 1 94 ? -0.204 2.165 2.556 1.00 96.50 94 PHE A N 1
ATOM 737 C CA . PHE A 1 94 ? -1.518 2.412 3.132 1.00 96.50 94 PHE A CA 1
ATOM 738 C C . PHE A 1 94 ? -1.393 3.501 4.183 1.00 96.50 94 PHE A C 1
ATOM 740 O O . PHE A 1 94 ? -0.505 3.421 5.030 1.00 96.50 94 PHE A O 1
ATOM 747 N N . MET A 1 95 ? -2.269 4.496 4.142 1.00 96.19 95 MET A N 1
ATOM 748 C CA . MET A 1 95 ? -2.302 5.592 5.100 1.00 96.19 95 MET A CA 1
ATOM 749 C C . MET A 1 95 ? -3.732 5.831 5.579 1.00 96.19 95 MET A C 1
ATOM 751 O O . MET A 1 95 ? -4.658 5.932 4.780 1.00 96.19 95 MET A O 1
ATOM 755 N N . GLY A 1 96 ? -3.924 5.953 6.887 1.00 95.62 96 GLY A N 1
ATOM 756 C CA . GLY A 1 96 ? -5.250 6.154 7.463 1.00 95.62 96 GLY A CA 1
ATOM 757 C C . GLY A 1 96 ? -5.200 6.384 8.965 1.00 95.62 96 GLY A C 1
ATOM 758 O O . GLY A 1 96 ? -4.124 6.478 9.550 1.00 95.62 96 GLY A O 1
ATOM 759 N N . VAL A 1 97 ? -6.368 6.498 9.591 1.00 94.62 97 VAL A N 1
ATOM 760 C CA . VAL A 1 97 ? -6.481 6.676 11.044 1.00 94.62 97 VAL A CA 1
ATOM 761 C C . VAL A 1 97 ? -6.661 5.313 11.716 1.00 94.62 97 VAL A C 1
ATOM 763 O O . VAL A 1 97 ? -7.580 4.563 11.369 1.00 94.62 97 VAL A O 1
ATOM 766 N N . ASP A 1 98 ? -5.815 5.017 12.705 1.00 92.94 98 ASP A N 1
ATOM 767 C CA . ASP A 1 98 ? -5.907 3.823 13.556 1.00 92.94 98 ASP A CA 1
ATOM 768 C C . ASP A 1 98 ? -5.846 2.501 12.755 1.00 92.94 98 ASP A C 1
ATOM 770 O O . ASP A 1 98 ? -6.705 1.632 12.837 1.00 92.94 98 ASP A O 1
ATOM 774 N N . LEU A 1 99 ? -4.839 2.315 11.907 1.00 95.50 99 LEU A N 1
ATOM 775 C CA . LEU A 1 99 ? -4.735 1.122 11.057 1.00 95.50 99 LEU A CA 1
ATOM 776 C C . LEU A 1 99 ? -4.274 -0.138 11.798 1.00 95.50 99 LEU A C 1
ATOM 778 O O . LEU A 1 99 ? -4.152 -1.187 11.165 1.00 95.50 99 LEU A O 1
ATOM 782 N N . ALA A 1 100 ? -4.027 -0.077 13.110 1.00 93.19 100 ALA A N 1
ATOM 783 C CA . ALA A 1 100 ? -3.471 -1.184 13.890 1.00 93.19 100 ALA A CA 1
ATOM 784 C C . ALA A 1 100 ? -4.253 -2.500 13.703 1.00 93.19 100 ALA A C 1
ATOM 786 O O . ALA A 1 100 ? -3.657 -3.544 13.434 1.00 93.19 100 ALA A O 1
ATOM 787 N N . ALA A 1 101 ? -5.588 -2.444 13.749 1.00 93.44 101 ALA A N 1
ATOM 788 C CA . ALA A 1 101 ? -6.451 -3.611 13.543 1.00 93.44 101 ALA A CA 1
ATOM 789 C C . ALA A 1 101 ? -6.466 -4.113 12.084 1.00 93.44 101 ALA A C 1
ATOM 791 O O . ALA A 1 101 ? -6.775 -5.276 11.825 1.00 93.44 101 ALA A O 1
ATOM 792 N N . GLN A 1 102 ? -6.126 -3.252 11.122 1.00 94.75 102 GLN A N 1
ATOM 793 C CA . GLN A 1 102 ? -6.103 -3.565 9.694 1.00 94.75 102 GLN A CA 1
ATOM 794 C C . GLN A 1 102 ? -4.745 -4.109 9.235 1.00 94.75 102 GLN A C 1
ATOM 796 O O . GLN A 1 102 ? -4.708 -4.789 8.212 1.00 94.75 102 GLN A O 1
ATOM 801 N N . VAL A 1 103 ? -3.647 -3.889 9.974 1.00 95.12 103 VAL A N 1
ATOM 802 C CA . VAL A 1 103 ? -2.293 -4.354 9.596 1.00 95.12 103 VAL A CA 1
ATOM 803 C C . VAL A 1 103 ? -2.254 -5.836 9.177 1.00 95.12 103 VAL A C 1
ATOM 805 O O . VAL A 1 103 ? -1.682 -6.116 8.119 1.00 95.12 103 VAL A O 1
ATOM 808 N N . PRO A 1 104 ? -2.877 -6.798 9.894 1.00 94.88 104 PRO A N 1
ATOM 809 C CA . PRO A 1 104 ? -2.858 -8.203 9.477 1.00 94.88 104 PRO A CA 1
ATOM 810 C C . PRO A 1 104 ? -3.505 -8.443 8.109 1.00 94.88 104 PRO A C 1
ATOM 812 O O . PRO A 1 104 ? -3.101 -9.347 7.386 1.00 94.88 104 PRO A O 1
ATOM 815 N N . VAL A 1 105 ? -4.500 -7.631 7.741 1.00 94.19 105 VAL A N 1
ATOM 816 C CA . VAL A 1 105 ? -5.162 -7.695 6.434 1.00 94.19 105 VAL A CA 1
ATOM 817 C C . VAL A 1 105 ? -4.324 -6.983 5.372 1.00 94.19 105 VAL A C 1
ATOM 819 O O . VAL A 1 105 ? -4.080 -7.551 4.310 1.00 94.19 105 VAL A O 1
ATOM 822 N N . LEU A 1 106 ? -3.832 -5.781 5.684 1.00 95.75 106 LEU A N 1
ATOM 823 C CA . LEU A 1 106 ? -3.015 -4.949 4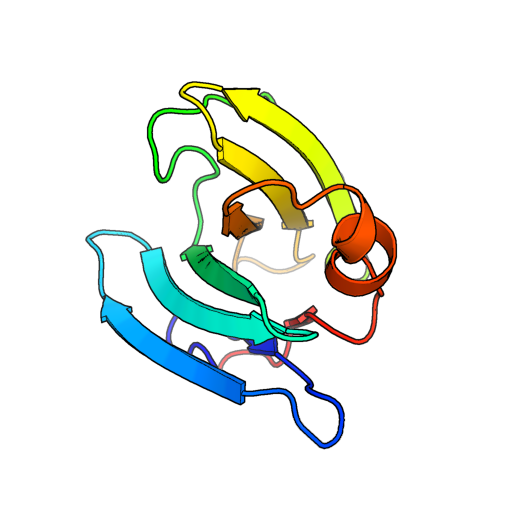.794 1.00 95.75 106 LEU A CA 1
ATOM 824 C C . LEU A 1 106 ? -1.686 -5.605 4.401 1.00 95.75 106 LEU A C 1
ATOM 826 O O . LEU A 1 106 ? -1.104 -5.243 3.388 1.00 95.75 106 LEU A O 1
ATOM 830 N N . THR A 1 107 ? -1.210 -6.570 5.187 1.00 95.12 107 THR A N 1
ATOM 831 C CA . THR A 1 107 ? 0.058 -7.285 4.964 1.00 95.12 107 THR A CA 1
ATOM 832 C C . THR A 1 107 ? -0.123 -8.712 4.443 1.00 95.12 107 THR A C 1
ATOM 834 O O . THR A 1 107 ? 0.865 -9.436 4.288 1.00 95.12 107 THR A O 1
ATOM 837 N N . ARG A 1 108 ? -1.358 -9.150 4.143 1.00 93.56 108 ARG A N 1
ATOM 838 C CA . ARG A 1 108 ? -1.562 -10.468 3.528 1.00 93.56 108 ARG A CA 1
ATOM 839 C C . ARG A 1 108 ? -0.967 -10.495 2.123 1.00 93.56 108 ARG A C 1
ATOM 841 O O . ARG A 1 108 ? -1.170 -9.583 1.325 1.00 93.56 108 ARG A O 1
ATOM 848 N N . LYS A 1 109 ? -0.316 -11.610 1.795 1.00 89.56 109 LYS A N 1
ATOM 849 C CA . LYS A 1 109 ? 0.346 -11.836 0.498 1.00 89.56 109 LYS A CA 1
ATOM 850 C C . LYS A 1 109 ? -0.606 -11.852 -0.700 1.00 89.56 109 LYS A C 1
ATOM 852 O O . LYS A 1 109 ? -0.152 -11.723 -1.828 1.00 89.56 109 LYS A O 1
ATOM 857 N N . ASP A 1 110 ? -1.894 -12.071 -0.458 1.00 90.69 110 ASP A N 1
ATOM 858 C CA . ASP A 1 110 ? -2.931 -12.121 -1.485 1.00 90.69 110 ASP A CA 1
ATOM 859 C C . ASP A 1 110 ? -3.630 -10.771 -1.689 1.00 90.69 110 ASP A C 1
ATOM 861 O O . ASP A 1 110 ? -4.316 -10.622 -2.688 1.00 90.69 110 ASP A O 1
ATOM 865 N N . LEU A 1 111 ? -3.483 -9.795 -0.781 1.00 93.75 111 LEU A N 1
ATOM 866 C CA . LEU A 1 111 ? -4.164 -8.504 -0.909 1.00 93.75 111 LEU A CA 1
ATOM 867 C C . LEU A 1 111 ? -3.535 -7.670 -2.020 1.00 93.75 111 LEU A C 1
ATOM 869 O O . LEU A 1 111 ? -4.252 -7.154 -2.866 1.00 93.75 111 LEU A O 1
ATOM 873 N N . VAL A 1 112 ? -2.212 -7.518 -1.996 1.00 94.31 112 VAL A N 1
ATOM 874 C CA . VAL A 1 112 ? -1.459 -6.756 -2.995 1.00 94.31 112 VAL A CA 1
ATOM 875 C C . VAL A 1 112 ? -0.562 -7.719 -3.742 1.00 94.31 112 VAL A C 1
ATOM 877 O O . VAL A 1 112 ? 0.335 -8.324 -3.152 1.00 94.31 112 VAL A O 1
ATOM 880 N N . VAL A 1 113 ? -0.783 -7.835 -5.046 1.00 92.56 113 VAL A N 1
ATOM 881 C CA . VAL A 1 113 ? 0.037 -8.676 -5.911 1.00 92.56 113 VAL A CA 1
ATOM 882 C C . VAL A 1 113 ? 0.659 -7.867 -7.030 1.00 92.56 113 VAL A C 1
ATOM 884 O O . VAL A 1 113 ? 0.128 -6.855 -7.491 1.00 92.56 113 VAL A O 1
ATOM 887 N N . ASP A 1 114 ? 1.788 -8.376 -7.488 1.00 89.19 114 ASP A N 1
ATOM 888 C CA . ASP A 1 114 ? 2.367 -7.994 -8.758 1.00 89.19 114 ASP A CA 1
ATOM 889 C C . ASP A 1 114 ? 1.609 -8.722 -9.870 1.00 89.19 114 ASP A C 1
ATOM 891 O O . ASP A 1 114 ? 1.702 -9.944 -9.977 1.00 89.19 114 ASP A O 1
ATOM 895 N N . CYS A 1 115 ? 0.808 -7.990 -10.641 1.00 87.38 115 CYS A N 1
ATOM 896 C CA . CYS A 1 115 ? 0.077 -8.547 -11.779 1.00 87.38 115 CYS A CA 1
ATOM 897 C C . CYS A 1 115 ? 0.741 -8.224 -13.120 1.00 87.38 115 CYS A C 1
ATOM 899 O O . CYS A 1 115 ? 0.205 -8.588 -14.159 1.00 87.38 115 CYS A O 1
ATOM 901 N N . GLY A 1 116 ? 1.922 -7.596 -13.094 1.00 74.88 116 GLY A N 1
ATOM 902 C CA . GLY A 1 116 ? 2.649 -7.226 -14.296 1.00 74.88 116 GLY A CA 1
ATOM 903 C C . GLY A 1 116 ? 2.043 -6.035 -15.040 1.00 74.88 116 GLY A C 1
ATOM 904 O O . GLY A 1 116 ? 0.988 -5.500 -14.701 1.00 74.88 116 GLY A O 1
ATOM 905 N N . LEU A 1 117 ? 2.792 -5.598 -16.047 1.00 60.28 117 LEU A N 1
ATOM 906 C CA . LEU A 1 117 ? 2.320 -4.714 -17.106 1.00 60.28 117 LEU A CA 1
ATOM 907 C C . LEU A 1 117 ? 2.272 -5.628 -18.323 1.00 60.28 117 LEU A C 1
ATOM 909 O O . LEU A 1 117 ? 3.346 -6.100 -18.708 1.00 60.28 117 LEU A O 1
ATOM 913 N N . ASP A 1 118 ? 1.078 -5.956 -18.806 1.00 53.16 118 ASP A N 1
ATOM 914 C CA . ASP A 1 118 ? 0.924 -6.612 -20.109 1.00 53.16 118 ASP A CA 1
ATOM 915 C C . ASP A 1 118 ? 1.457 -5.698 -21.223 1.00 53.16 118 ASP A C 1
ATOM 917 O O . ASP A 1 118 ? 1.203 -4.469 -21.151 1.00 53.16 118 ASP A O 1
#

Secondary structure (DSSP, 8-state):
-BTTTTEEE---TT-EEEEEEE-SSEEEEEEEETTEEEEEEEES-S-TTS------PPP-SS-EEEEEEEETTEEEEEEEEE-SSTT-EEEEEEEESSGGGTHHHHT-TTTEEE----

Organism: NCBI:txid936053

Foldseek 3Di:
DPQVLQKDFDDDPPKDKDFDDDDPFWTWIWICDPNFTKIKIKGQAQCPPPDDDDDDDDADPWWAFPDWDDDPQKIKTKIWHAHPDPSGIMIMIIIGHPCVVVVVVVGDRRRMGRNDND